Protein AF-A0A0P7BGL1-F1 (afdb_monomer)

Structure (mmCIF, N/CA/C/O backbone):
data_AF-A0A0P7BGL1-F1
#
_entry.id   AF-A0A0P7BGL1-F1
#
loop_
_atom_site.group_PDB
_atom_site.id
_atom_site.type_symbol
_atom_site.label_atom_id
_atom_site.label_alt_id
_atom_site.label_comp_id
_atom_site.label_asym_id
_atom_site.label_entity_id
_atom_site.label_seq_id
_atom_site.pdbx_PDB_ins_code
_atom_site.Cartn_x
_atom_site.Cartn_y
_atom_site.Cartn_z
_atom_site.occupancy
_atom_site.B_iso_or_equiv
_atom_site.auth_seq_id
_atom_site.auth_comp_id
_atom_site.auth_asym_id
_atom_site.auth_atom_id
_atom_site.pdbx_PDB_model_num
ATOM 1 N N . VAL A 1 1 ? -12.212 -9.260 19.818 1.00 53.16 1 VAL A N 1
ATOM 2 C CA . VAL A 1 1 ? -10.943 -8.845 19.178 1.00 53.16 1 VAL A CA 1
ATOM 3 C C . VAL A 1 1 ? -11.241 -8.800 17.695 1.00 53.16 1 VAL A C 1
ATOM 5 O O . VAL A 1 1 ? -11.966 -9.694 17.264 1.00 53.16 1 VAL A O 1
ATOM 8 N N . GLY A 1 2 ? -10.827 -7.756 16.975 1.00 67.06 2 GLY A N 1
ATOM 9 C CA . GLY A 1 2 ? -11.034 -7.719 15.527 1.00 67.06 2 GLY A CA 1
ATOM 10 C C . GLY A 1 2 ? -10.319 -8.902 14.864 1.00 67.06 2 GLY A C 1
ATOM 11 O O . GLY A 1 2 ? -9.373 -9.448 15.435 1.00 67.06 2 GLY A O 1
ATOM 12 N N . ILE A 1 3 ? -10.836 -9.361 13.731 1.00 83.12 3 ILE A N 1
ATOM 13 C CA . ILE A 1 3 ? -10.274 -10.496 12.992 1.00 83.12 3 ILE A CA 1
ATOM 14 C C . ILE A 1 3 ? -9.253 -9.938 12.008 1.00 83.12 3 ILE A C 1
ATOM 16 O O . ILE A 1 3 ? -9.583 -9.013 11.276 1.00 83.12 3 ILE A O 1
ATOM 20 N N . ASP A 1 4 ? -8.045 -10.497 11.981 1.00 91.38 4 ASP A N 1
ATOM 21 C CA . ASP A 1 4 ? -7.045 -10.110 10.987 1.00 91.38 4 ASP A CA 1
ATOM 22 C C . ASP A 1 4 ? -7.545 -10.411 9.569 1.00 91.38 4 ASP A C 1
ATOM 24 O O . ASP A 1 4 ? -8.148 -11.459 9.313 1.00 91.38 4 ASP A O 1
ATOM 28 N N . VAL A 1 5 ? -7.262 -9.503 8.637 1.00 93.44 5 VAL A N 1
ATOM 29 C CA . VAL A 1 5 ? -7.605 -9.667 7.221 1.00 93.44 5 VAL A CA 1
ATOM 30 C C . VAL A 1 5 ? -6.331 -9.640 6.397 1.00 93.44 5 VAL A C 1
ATOM 32 O O . VAL A 1 5 ? -5.583 -8.671 6.454 1.00 93.44 5 VAL A O 1
ATOM 35 N N . THR A 1 6 ? -6.112 -10.679 5.596 1.00 95.62 6 THR A N 1
ATOM 36 C CA . THR A 1 6 ? -4.977 -10.765 4.672 1.00 95.62 6 THR A CA 1
ATOM 37 C C . THR A 1 6 ? -5.468 -10.654 3.233 1.00 95.62 6 THR A C 1
ATOM 39 O O . THR A 1 6 ? -6.416 -11.335 2.836 1.00 95.62 6 THR A O 1
ATOM 42 N N . LEU A 1 7 ? -4.822 -9.791 2.452 1.00 94.50 7 LEU A N 1
ATOM 43 C CA . LEU A 1 7 ? -5.111 -9.539 1.046 1.00 94.50 7 LEU A CA 1
ATOM 44 C C . LEU A 1 7 ? -3.829 -9.655 0.226 1.00 94.50 7 LEU A C 1
ATOM 46 O O . LEU A 1 7 ? -2.838 -8.997 0.522 1.00 94.50 7 LEU A O 1
ATOM 50 N N . ASN A 1 8 ? -3.872 -10.417 -0.860 1.00 94.31 8 ASN A N 1
ATOM 51 C CA . ASN A 1 8 ? -2.823 -10.372 -1.868 1.00 94.31 8 ASN A CA 1
ATOM 52 C C . ASN A 1 8 ? -3.083 -9.189 -2.819 1.00 94.31 8 ASN A C 1
ATOM 54 O O . ASN A 1 8 ? -4.014 -9.243 -3.625 1.00 94.31 8 ASN A O 1
ATOM 58 N N . ILE A 1 9 ? -2.286 -8.123 -2.692 1.00 93.12 9 ILE A N 1
ATOM 59 C CA . ILE A 1 9 ? -2.468 -6.871 -3.452 1.00 93.12 9 ILE A CA 1
ATOM 60 C C . ILE A 1 9 ? -1.756 -6.876 -4.806 1.00 93.12 9 ILE A C 1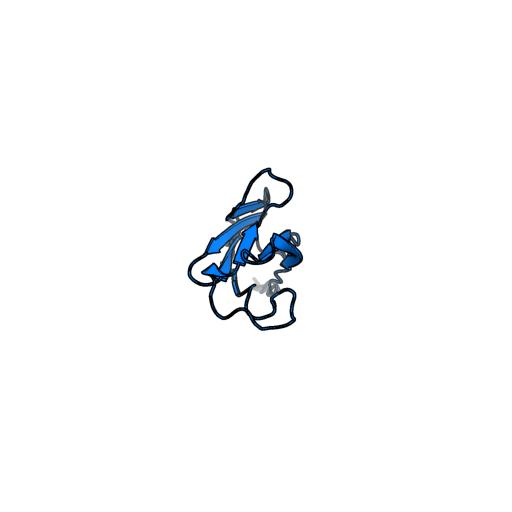
ATOM 62 O O . ILE A 1 9 ? -2.034 -6.038 -5.649 1.00 93.12 9 ILE A O 1
ATOM 66 N N . ILE A 1 10 ? -0.836 -7.816 -5.016 1.00 92.69 10 ILE A N 1
ATOM 67 C CA . ILE A 1 10 ? -0.052 -7.923 -6.252 1.00 92.69 10 ILE A CA 1
ATOM 68 C C . ILE A 1 10 ? -0.742 -8.803 -7.300 1.00 92.69 10 ILE A C 1
ATOM 70 O O . ILE A 1 10 ? -0.475 -8.677 -8.490 1.00 92.69 10 ILE A O 1
ATOM 74 N N . ALA A 1 11 ? -1.636 -9.708 -6.883 1.00 90.56 11 ALA A N 1
ATOM 75 C CA . ALA A 1 11 ? -2.262 -10.685 -7.774 1.00 90.56 11 ALA A CA 1
ATOM 76 C C . ALA A 1 11 ? -3.169 -10.050 -8.843 1.00 90.56 11 ALA A C 1
ATOM 78 O O . ALA A 1 11 ? -3.458 -10.691 -9.855 1.00 90.56 11 ALA A O 1
ATOM 79 N N . ASN A 1 12 ? -3.642 -8.823 -8.615 1.00 86.56 12 ASN A N 1
ATOM 80 C CA . ASN A 1 12 ? -4.444 -8.045 -9.558 1.00 86.56 12 ASN A CA 1
ATOM 81 C C . ASN A 1 12 ? -3.685 -6.848 -10.160 1.00 86.56 12 ASN A C 1
ATOM 83 O O . ASN A 1 12 ? -4.326 -6.013 -10.799 1.00 86.56 12 ASN 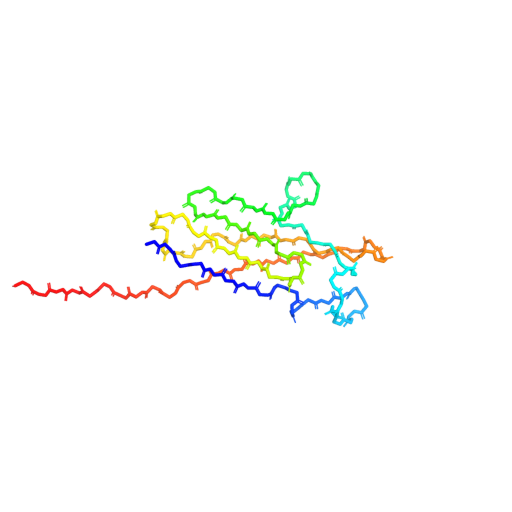A O 1
ATOM 87 N N . ASP A 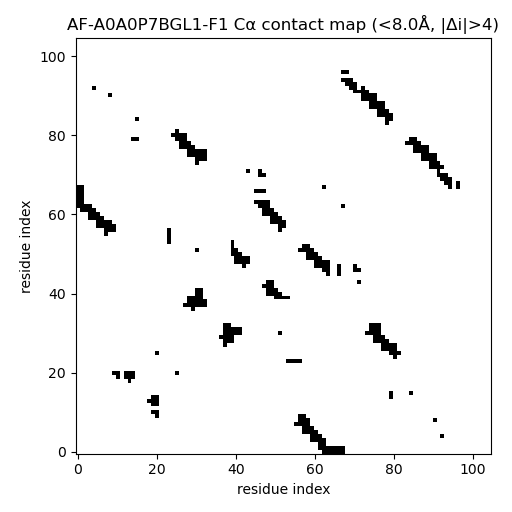1 13 ? -2.368 -6.767 -9.963 1.00 90.00 13 ASP A N 1
ATOM 88 C CA . ASP A 1 13 ? -1.519 -5.684 -10.456 1.00 90.00 13 ASP A CA 1
ATOM 89 C C . ASP A 1 13 ? -0.627 -6.159 -11.623 1.00 90.00 13 ASP A C 1
ATOM 91 O O . ASP A 1 13 ? -0.498 -7.358 -11.904 1.00 90.00 13 ASP A O 1
ATOM 95 N N . SER A 1 14 ? -0.034 -5.214 -12.350 1.00 93.25 14 SER A N 1
ATOM 96 C CA . SER A 1 14 ? 0.779 -5.474 -13.543 1.00 93.25 14 SER A CA 1
ATOM 97 C C . SER A 1 14 ? 1.906 -4.457 -13.695 1.00 93.25 14 SER A C 1
ATOM 99 O O . SER A 1 14 ? 1.756 -3.298 -13.317 1.00 93.25 14 SER A O 1
ATOM 101 N N . LEU A 1 15 ? 3.007 -4.869 -14.324 1.00 94.50 15 LEU A N 1
ATOM 102 C CA . LEU A 1 15 ? 4.091 -3.969 -14.719 1.00 94.50 15 LEU A CA 1
ATOM 103 C C . LEU A 1 15 ? 3.620 -2.955 -15.772 1.00 94.50 15 LEU A C 1
ATOM 105 O O . LEU A 1 15 ? 2.550 -3.093 -16.374 1.00 94.50 15 LEU A O 1
ATOM 109 N N . SER A 1 16 ? 4.441 -1.936 -16.037 1.00 93.31 16 SER A N 1
ATOM 110 C CA . SER A 1 16 ? 4.082 -0.844 -16.954 1.00 93.31 16 SER A CA 1
ATOM 111 C C . SER A 1 16 ? 3.821 -1.283 -18.403 1.00 93.31 16 SER A C 1
ATOM 113 O O . SER A 1 16 ? 3.148 -0.572 -19.152 1.00 93.31 16 SER A O 1
ATOM 115 N N . ASP A 1 17 ? 4.310 -2.458 -18.807 1.00 93.12 17 ASP A N 1
ATOM 116 C CA . ASP A 1 17 ? 4.065 -3.063 -20.120 1.00 93.12 17 ASP A CA 1
ATOM 117 C C . ASP A 1 17 ? 2.793 -3.937 -20.177 1.00 93.12 17 ASP A C 1
ATOM 119 O O . ASP A 1 17 ? 2.459 -4.487 -21.231 1.00 93.12 17 ASP A O 1
ATOM 123 N N . GLY A 1 18 ? 2.064 -4.036 -19.062 1.00 92.50 18 GLY A N 1
ATOM 124 C CA . GLY A 1 18 ? 0.849 -4.833 -18.909 1.00 92.50 18 GLY A CA 1
ATOM 125 C C . GLY A 1 18 ? 1.098 -6.314 -18.621 1.00 92.50 18 GLY A C 1
ATOM 126 O O . GLY A 1 18 ? 0.150 -7.101 -18.664 1.00 92.50 18 GLY A O 1
ATOM 127 N N . THR A 1 19 ? 2.340 -6.725 -18.357 1.00 94.19 19 THR A N 1
ATOM 128 C CA . THR A 1 19 ? 2.637 -8.089 -17.905 1.00 94.19 19 THR A CA 1
ATOM 129 C C . THR A 1 19 ? 2.320 -8.265 -16.422 1.00 94.19 19 THR A C 1
ATOM 131 O O . THR A 1 19 ? 2.446 -7.343 -15.618 1.00 94.19 19 THR A O 1
ATOM 134 N N . ASN A 1 20 ? 1.885 -9.467 -16.046 1.00 94.06 20 ASN A N 1
ATOM 135 C CA . ASN A 1 20 ? 1.638 -9.791 -14.644 1.00 94.06 20 ASN A CA 1
ATOM 136 C C . ASN A 1 20 ? 2.956 -9.829 -13.865 1.00 94.06 20 ASN A C 1
ATOM 138 O O . ASN A 1 20 ? 3.974 -10.292 -14.381 1.00 94.06 20 ASN A O 1
ATOM 142 N N . ILE A 1 21 ? 2.896 -9.455 -12.592 1.00 94.00 21 ILE A N 1
ATOM 143 C CA . ILE A 1 21 ? 4.022 -9.579 -11.668 1.00 94.00 21 ILE A CA 1
ATOM 144 C C . ILE A 1 21 ? 4.214 -11.065 -11.330 1.00 94.00 21 ILE A C 1
ATOM 146 O O . ILE A 1 21 ? 3.317 -11.708 -10.783 1.00 94.00 21 ILE A O 1
ATOM 150 N N . LEU A 1 22 ? 5.372 -11.626 -11.687 1.00 92.19 22 LEU A N 1
ATOM 151 C CA . LEU A 1 22 ? 5.731 -13.024 -11.396 1.00 92.19 22 LEU A CA 1
ATOM 152 C C . LEU A 1 22 ? 6.870 -13.148 -10.378 1.00 92.19 22 LEU A C 1
ATOM 154 O O . LEU A 1 22 ? 6.985 -14.184 -9.724 1.00 92.19 22 LEU A O 1
ATOM 158 N N . ASP A 1 23 ? 7.697 -12.110 -10.255 1.00 94.19 23 ASP A N 1
ATOM 159 C CA . ASP A 1 23 ? 8.806 -12.020 -9.313 1.00 94.19 23 ASP A CA 1
ATOM 160 C C . ASP A 1 23 ? 8.658 -10.729 -8.496 1.00 94.19 23 ASP A C 1
ATOM 162 O O . ASP A 1 23 ? 8.561 -9.634 -9.046 1.00 94.19 23 ASP A O 1
ATOM 166 N N . LEU A 1 24 ? 8.621 -10.846 -7.167 1.00 94.62 24 LEU A N 1
ATOM 167 C CA . LEU A 1 24 ? 8.450 -9.686 -6.282 1.00 94.62 24 LEU A CA 1
ATOM 168 C C . LEU A 1 24 ? 9.697 -8.818 -6.198 1.00 94.62 24 LEU A C 1
ATOM 170 O O . LEU A 1 24 ? 9.636 -7.708 -5.683 1.00 94.62 24 LEU A O 1
ATOM 174 N N . THR A 1 25 ? 10.825 -9.292 -6.721 1.00 95.56 25 THR A N 1
ATOM 175 C CA . THR A 1 25 ? 12.030 -8.473 -6.853 1.00 95.56 25 THR A CA 1
ATOM 176 C C . THR A 1 25 ? 11.944 -7.476 -8.012 1.00 95.56 25 THR A C 1
ATOM 178 O O . THR A 1 25 ? 12.721 -6.518 -8.038 1.00 95.56 25 THR A O 1
ATOM 181 N N . ASP A 1 26 ? 10.973 -7.626 -8.922 1.00 95.44 26 ASP A N 1
ATOM 182 C CA . ASP A 1 26 ? 10.723 -6.672 -10.011 1.00 95.44 26 ASP A CA 1
ATOM 183 C C . ASP A 1 26 ? 10.026 -5.394 -9.528 1.00 95.44 26 ASP A C 1
ATOM 185 O O . ASP A 1 26 ? 10.040 -4.377 -10.227 1.00 95.44 26 ASP A O 1
ATOM 189 N N . ILE A 1 27 ? 9.445 -5.423 -8.327 1.00 96.69 27 ILE A N 1
ATOM 190 C CA . ILE A 1 27 ? 8.648 -4.331 -7.776 1.00 96.69 27 ILE A CA 1
ATOM 191 C C . ILE A 1 27 ? 9.130 -3.891 -6.392 1.00 96.69 27 ILE A C 1
ATOM 193 O O . ILE A 1 27 ? 9.815 -4.614 -5.673 1.00 96.69 27 ILE A O 1
ATOM 197 N N . THR A 1 28 ? 8.758 -2.676 -6.019 1.00 97.19 28 THR A N 1
ATOM 198 C CA . THR A 1 28 ? 8.822 -2.155 -4.653 1.00 97.19 28 THR A CA 1
ATOM 199 C C . THR A 1 28 ? 7.447 -1.591 -4.312 1.00 97.19 28 THR A C 1
ATOM 201 O O . THR A 1 28 ? 6.854 -0.902 -5.138 1.00 97.19 28 THR A O 1
ATOM 204 N N . VAL A 1 29 ? 6.928 -1.876 -3.118 1.00 97.56 29 VAL A N 1
ATOM 205 C CA . VAL A 1 29 ? 5.645 -1.332 -2.644 1.00 97.56 29 VAL A CA 1
ATOM 206 C C . VAL A 1 29 ? 5.902 -0.371 -1.499 1.00 97.56 29 VAL A C 1
ATOM 208 O O . VAL A 1 29 ? 6.682 -0.673 -0.604 1.00 97.56 29 VAL A O 1
ATOM 211 N N . ASP A 1 30 ? 5.214 0.761 -1.528 1.00 98.19 30 ASP A N 1
ATOM 212 C CA . ASP A 1 30 ? 5.162 1.730 -0.445 1.00 98.19 30 ASP A CA 1
ATOM 213 C C . ASP A 1 30 ? 3.717 1.865 0.060 1.00 98.19 30 ASP A C 1
ATOM 215 O O . ASP A 1 30 ? 2.842 2.369 -0.650 1.00 98.19 30 ASP A O 1
ATOM 219 N N . LEU A 1 31 ? 3.455 1.372 1.275 1.00 97.69 31 LEU A N 1
ATOM 220 C CA . LEU A 1 31 ? 2.144 1.418 1.932 1.00 97.69 31 LEU A CA 1
ATOM 221 C C . LEU A 1 31 ? 1.792 2.790 2.516 1.00 97.69 31 LEU A C 1
ATOM 223 O O . LEU A 1 31 ? 0.630 2.998 2.867 1.00 97.69 31 LEU A O 1
ATOM 227 N N . ASP A 1 32 ? 2.751 3.709 2.651 1.00 97.00 32 ASP A N 1
ATOM 228 C CA . ASP A 1 32 ? 2.481 5.065 3.132 1.00 97.00 32 ASP A CA 1
ATOM 229 C C . ASP A 1 32 ? 3.179 6.126 2.269 1.00 97.00 32 ASP A C 1
ATOM 231 O O . ASP A 1 32 ? 4.138 6.759 2.713 1.00 97.00 32 ASP A O 1
ATOM 235 N N . PRO A 1 33 ? 2.624 6.432 1.080 1.00 95.38 33 PRO A N 1
ATOM 236 C CA . PRO A 1 33 ? 3.190 7.433 0.173 1.00 95.38 33 PRO A CA 1
ATOM 237 C C . PRO A 1 33 ? 3.223 8.861 0.741 1.00 95.38 33 PRO A C 1
ATOM 239 O O . PRO A 1 33 ? 3.754 9.778 0.110 1.00 95.38 33 PRO A O 1
ATOM 242 N N . SER A 1 34 ? 2.595 9.095 1.900 1.00 94.81 34 SER A N 1
ATOM 243 C CA . SER A 1 34 ? 2.628 10.386 2.589 1.00 94.81 34 SER A CA 1
ATOM 244 C C . SER A 1 34 ? 3.880 10.564 3.453 1.00 94.81 34 SER A C 1
ATOM 246 O O . SER A 1 34 ? 4.257 11.699 3.770 1.00 94.81 34 SER A O 1
ATOM 248 N N . THR A 1 35 ? 4.550 9.461 3.788 1.00 9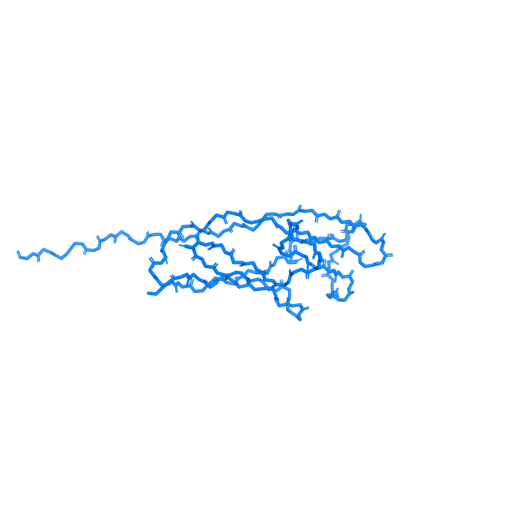5.38 35 THR A N 1
ATOM 249 C CA . THR A 1 35 ? 5.804 9.441 4.530 1.00 95.38 35 THR A CA 1
ATOM 250 C C . THR A 1 35 ? 6.985 9.349 3.550 1.00 95.38 35 THR A C 1
ATOM 252 O O . THR A 1 35 ? 6.929 8.655 2.543 1.00 95.38 35 THR A O 1
ATOM 255 N N . PRO A 1 36 ? 8.091 10.089 3.764 1.00 95.94 36 PRO A N 1
ATOM 256 C CA . PRO A 1 36 ? 9.261 9.946 2.903 1.00 95.94 36 PRO A CA 1
ATOM 257 C C . PRO A 1 36 ? 9.943 8.581 3.069 1.00 95.94 36 PRO A C 1
ATOM 259 O O . PRO A 1 36 ? 10.473 8.274 4.139 1.00 95.94 36 PRO A O 1
ATOM 262 N N . GLY A 1 37 ? 10.041 7.816 1.983 1.00 96.44 37 GLY A N 1
ATOM 263 C CA . GLY A 1 37 ? 10.796 6.563 1.908 1.00 96.44 37 GLY A CA 1
ATOM 264 C C . GLY A 1 37 ? 9.963 5.452 1.280 1.00 96.44 37 GLY A C 1
ATOM 265 O O . GLY A 1 37 ? 9.035 5.742 0.549 1.00 96.44 37 GLY A O 1
ATOM 266 N N . ILE A 1 38 ? 10.321 4.199 1.569 1.00 97.56 38 ILE A N 1
ATOM 267 C CA . ILE A 1 38 ? 9.489 3.024 1.281 1.00 97.56 38 ILE A CA 1
ATOM 268 C C . ILE A 1 38 ? 8.995 2.474 2.613 1.00 97.56 38 ILE A C 1
ATOM 270 O O . ILE A 1 38 ? 9.810 2.242 3.518 1.00 97.56 38 ILE A O 1
ATOM 274 N N . GLN A 1 39 ? 7.682 2.371 2.788 1.00 98.25 39 GLN A N 1
ATOM 275 C CA . GLN A 1 39 ? 7.068 1.901 4.022 1.00 98.25 39 GLN A CA 1
ATOM 276 C C . GLN A 1 39 ? 6.389 0.553 3.801 1.00 98.25 39 GLN A C 1
ATOM 278 O O . GLN A 1 39 ? 5.433 0.443 3.044 1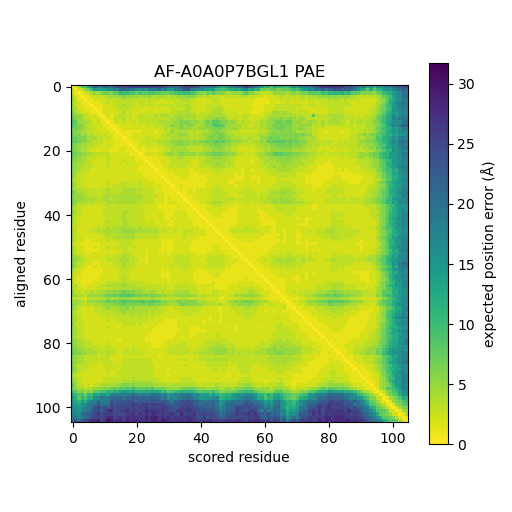.00 98.25 39 GLN A O 1
ATOM 283 N N . ASP A 1 40 ? 6.809 -0.449 4.569 1.00 97.50 40 ASP A N 1
ATOM 284 C CA . ASP A 1 40 ? 6.165 -1.769 4.577 1.00 97.50 40 ASP A CA 1
ATOM 285 C C . ASP A 1 40 ? 5.042 -1.860 5.624 1.00 97.50 40 ASP A C 1
ATOM 287 O O . ASP A 1 40 ? 4.477 -2.925 5.859 1.00 97.50 40 ASP A O 1
ATOM 291 N N . SER A 1 41 ? 4.719 -0.759 6.313 1.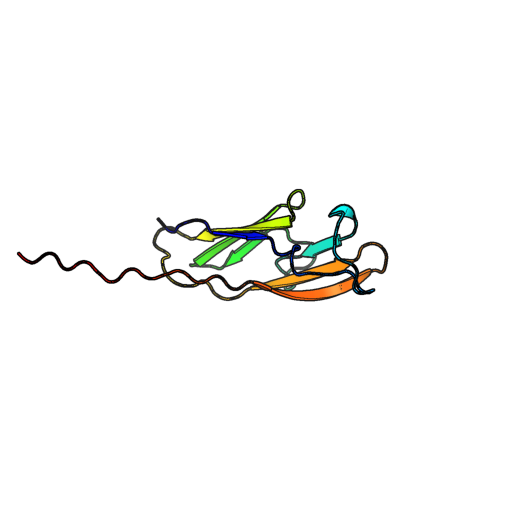00 97.31 41 SER A N 1
ATOM 292 C CA . SER A 1 41 ? 3.625 -0.743 7.282 1.00 97.31 41 SER A CA 1
ATOM 293 C C . SER A 1 41 ? 3.010 0.635 7.456 1.00 97.31 41 SER A C 1
ATOM 295 O O . SER A 1 41 ? 3.721 1.638 7.401 1.00 97.31 41 SER A O 1
ATOM 297 N N . LEU A 1 42 ? 1.719 0.660 7.776 1.00 98.06 42 LEU A N 1
ATOM 298 C CA . LEU A 1 42 ? 0.948 1.871 8.043 1.00 98.06 42 LEU A CA 1
ATOM 299 C C . LEU A 1 42 ? 0.083 1.671 9.291 1.00 98.06 42 LEU A C 1
ATOM 301 O O . LEU A 1 42 ? -0.619 0.671 9.414 1.00 98.06 42 LEU A O 1
ATOM 305 N N . ILE A 1 43 ? 0.113 2.626 10.220 1.00 97.50 43 ILE A N 1
ATOM 306 C CA . ILE A 1 43 ? -0.794 2.649 11.376 1.00 97.50 43 ILE A CA 1
ATOM 307 C C . ILE A 1 43 ? -1.926 3.623 11.071 1.00 97.50 43 ILE A C 1
ATOM 309 O O . ILE A 1 43 ? -1.668 4.796 10.802 1.00 97.50 43 ILE A O 1
ATOM 313 N N . VAL A 1 44 ? -3.167 3.151 11.180 1.00 96.62 44 VAL A N 1
ATOM 314 C CA . VAL A 1 44 ? -4.367 3.985 11.094 1.00 96.62 44 VAL A CA 1
ATOM 315 C C . VAL A 1 44 ? -4.915 4.174 12.514 1.00 96.62 44 VAL A C 1
ATOM 317 O O . VAL A 1 44 ? -5.440 3.220 13.097 1.00 96.62 44 VAL A O 1
ATOM 320 N N . PRO A 1 45 ? -4.747 5.367 13.123 1.00 95.75 45 PRO A N 1
ATOM 321 C CA . PRO A 1 45 ? -5.047 5.572 14.537 1.00 95.75 45 PRO A CA 1
ATOM 322 C C . PRO A 1 45 ? -6.505 5.274 14.892 1.00 95.75 45 PRO A C 1
ATOM 324 O O . PRO A 1 45 ? -7.415 5.879 14.328 1.00 95.75 45 PRO A O 1
ATOM 327 N N . GLY A 1 46 ? -6.720 4.404 15.881 1.00 94.69 46 GLY A N 1
ATOM 328 C CA . GLY A 1 46 ? -8.055 4.014 16.337 1.00 94.69 46 GLY A CA 1
ATOM 329 C C . GLY A 1 46 ? -8.705 2.910 15.501 1.00 94.69 46 GLY A C 1
ATOM 330 O O . GLY A 1 46 ? -9.824 2.509 15.818 1.00 94.69 46 GLY A O 1
ATOM 331 N N . GLU A 1 47 ? -8.025 2.415 14.463 1.00 95.56 47 GLU A N 1
ATOM 332 C CA . GLU A 1 47 ? -8.533 1.361 13.581 1.00 95.56 47 GLU A CA 1
ATOM 333 C C . GLU A 1 47 ? -7.653 0.115 13.611 1.00 95.56 47 GLU A C 1
ATOM 335 O O . GLU A 1 47 ? -8.148 -0.979 13.879 1.00 95.56 47 GLU A O 1
ATOM 340 N N . GLY A 1 48 ? -6.349 0.258 13.354 1.00 96.06 48 GLY A N 1
ATOM 341 C CA . GLY A 1 48 ? -5.438 -0.880 13.247 1.00 96.06 48 GLY A CA 1
ATOM 342 C C . GLY A 1 48 ? -4.118 -0.569 12.551 1.00 96.06 48 GLY A C 1
ATOM 343 O O . GLY A 1 48 ? -3.738 0.586 12.345 1.00 96.06 48 GLY A O 1
ATOM 344 N N . ARG A 1 49 ? -3.404 -1.632 12.183 1.00 97.00 49 ARG A N 1
ATOM 345 C CA . ARG A 1 49 ? -2.117 -1.579 11.484 1.00 97.00 49 ARG A CA 1
ATOM 346 C C . ARG A 1 49 ? -2.151 -2.445 10.233 1.00 97.00 49 ARG A C 1
ATOM 348 O O . ARG A 1 49 ? -2.668 -3.551 10.276 1.00 97.00 49 ARG A O 1
ATOM 355 N N . TYR A 1 50 ? -1.583 -1.940 9.148 1.00 98.25 50 TYR A N 1
ATOM 356 C CA . TYR A 1 50 ? -1.316 -2.683 7.924 1.00 98.25 50 TYR A CA 1
ATOM 357 C C . TYR A 1 50 ? 0.163 -3.065 7.872 1.00 98.25 50 TYR A C 1
ATOM 359 O O . TYR A 1 50 ? 1.021 -2.229 8.168 1.00 98.25 50 TYR A O 1
ATOM 367 N N . ASP A 1 51 ? 0.449 -4.295 7.462 1.00 97.94 51 ASP A N 1
ATOM 368 C CA . ASP A 1 51 ? 1.790 -4.849 7.276 1.00 97.94 51 ASP A CA 1
ATOM 369 C C . ASP A 1 51 ? 1.890 -5.513 5.901 1.00 97.94 51 ASP A C 1
ATOM 371 O O . ASP A 1 51 ? 1.110 -6.418 5.605 1.00 97.94 51 ASP A O 1
ATOM 375 N N . TYR A 1 52 ? 2.838 -5.074 5.072 1.00 98.06 52 TYR A N 1
ATOM 376 C CA . TYR A 1 52 ? 3.164 -5.683 3.783 1.00 98.06 52 TYR A CA 1
ATOM 377 C C . TYR A 1 52 ? 4.298 -6.697 3.939 1.00 98.06 52 TYR A C 1
ATOM 379 O O . TYR A 1 52 ? 5.380 -6.376 4.433 1.00 98.06 52 TYR A O 1
ATOM 387 N N . ASP A 1 53 ? 4.064 -7.925 3.488 1.00 96.94 53 ASP A N 1
ATOM 388 C CA . ASP A 1 53 ? 5.087 -8.958 3.395 1.00 96.94 53 ASP A CA 1
ATOM 389 C C . ASP A 1 53 ? 5.681 -8.978 1.982 1.00 96.94 53 ASP A C 1
ATOM 391 O O . ASP A 1 53 ? 5.087 -9.480 1.029 1.00 96.94 53 ASP A O 1
ATOM 395 N N . THR A 1 54 ? 6.904 -8.466 1.863 1.00 94.50 54 THR A N 1
ATOM 396 C CA . THR A 1 54 ? 7.656 -8.394 0.601 1.00 94.50 54 THR A CA 1
ATOM 397 C C . THR A 1 54 ? 7.989 -9.762 -0.003 1.00 94.50 54 THR A C 1
ATOM 399 O O . THR A 1 54 ? 8.334 -9.835 -1.182 1.00 94.50 54 THR A O 1
ATOM 402 N N . LEU A 1 55 ? 7.895 -10.855 0.767 1.00 94.06 55 LEU A N 1
ATOM 403 C CA . LEU A 1 55 ? 8.169 -12.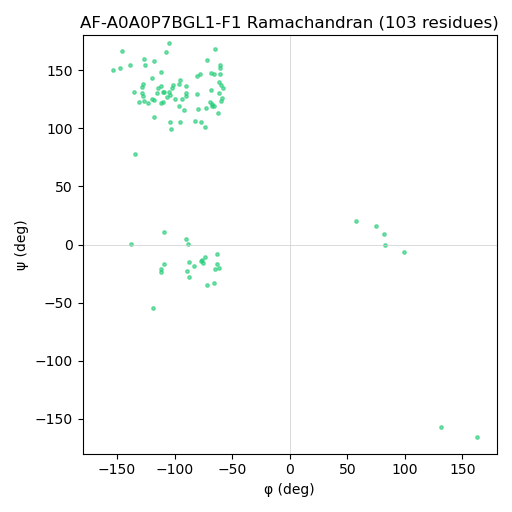212 0.283 1.00 94.06 55 LEU A CA 1
ATOM 404 C C . LEU A 1 55 ? 6.942 -12.878 -0.342 1.00 94.06 55 LEU A C 1
ATOM 406 O O . LEU A 1 55 ? 7.097 -13.755 -1.192 1.00 94.06 55 LEU A O 1
ATOM 410 N N . THR A 1 56 ? 5.741 -12.496 0.090 1.00 95.00 56 THR A N 1
ATOM 411 C CA . THR A 1 56 ? 4.475 -13.100 -0.358 1.00 95.00 56 THR A CA 1
ATOM 412 C C . THR A 1 56 ? 3.624 -12.145 -1.191 1.00 95.00 56 THR A C 1
ATOM 414 O O . THR A 1 56 ? 2.784 -12.599 -1.969 1.00 95.00 56 THR A O 1
ATOM 417 N N . GLY A 1 57 ? 3.859 -10.835 -1.070 1.00 94.94 57 GLY A N 1
ATOM 418 C CA . GLY A 1 57 ? 3.056 -9.786 -1.689 1.00 94.94 57 GLY A CA 1
ATOM 419 C C . GLY A 1 57 ? 1.712 -9.558 -1.005 1.00 94.94 57 GLY A C 1
ATOM 420 O O . GLY A 1 57 ? 0.797 -8.971 -1.592 1.00 94.94 57 GLY A O 1
ATOM 421 N N . GLU A 1 58 ? 1.562 -10.070 0.213 1.00 97.19 58 GLU A N 1
ATOM 422 C CA . GLU A 1 58 ? 0.338 -9.963 0.989 1.00 97.19 58 GLU A CA 1
ATOM 423 C C . GLU A 1 58 ? 0.404 -8.777 1.948 1.00 97.19 58 GLU A C 1
ATOM 425 O O . GLU A 1 58 ? 1.429 -8.501 2.567 1.00 97.19 58 GLU A O 1
ATOM 430 N N . VAL A 1 59 ? -0.722 -8.087 2.093 1.00 97.81 59 VAL A N 1
ATOM 431 C CA . VAL A 1 59 ? -0.949 -7.095 3.139 1.00 97.81 59 VAL A CA 1
ATOM 432 C C . VAL A 1 59 ? -1.857 -7.706 4.192 1.00 97.81 59 VAL A C 1
ATOM 434 O O . VAL A 1 59 ? -2.936 -8.203 3.869 1.00 97.81 59 VAL A O 1
ATOM 437 N N . THR A 1 60 ? -1.446 -7.639 5.454 1.00 97.19 60 THR A N 1
ATOM 438 C CA . THR A 1 60 ? -2.275 -8.016 6.602 1.00 97.19 60 THR A CA 1
ATOM 439 C C . THR A 1 60 ? -2.724 -6.770 7.347 1.00 97.19 60 THR A C 1
ATOM 4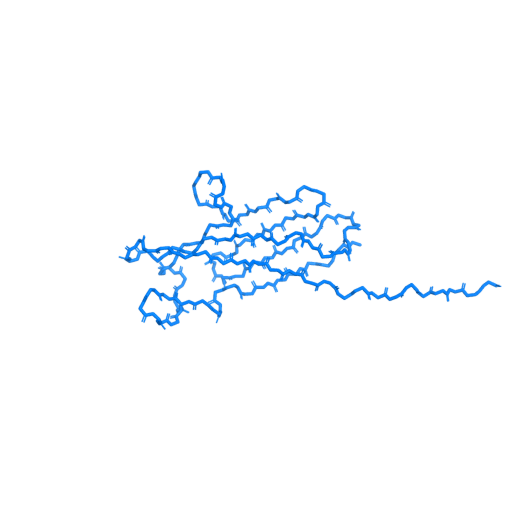41 O O . THR A 1 60 ? -1.900 -5.944 7.728 1.00 97.19 60 THR A O 1
ATOM 444 N N . PHE A 1 61 ? -4.030 -6.635 7.565 1.00 97.50 61 PHE A N 1
ATOM 445 C CA . PHE A 1 61 ? -4.611 -5.652 8.468 1.00 97.50 61 PHE A CA 1
ATOM 446 C C . PHE A 1 61 ? -4.876 -6.290 9.831 1.00 97.50 61 PHE A C 1
ATOM 448 O O . PHE A 1 61 ? -5.663 -7.233 9.941 1.00 97.50 61 PHE A O 1
ATOM 455 N N . ASN A 1 62 ? -4.235 -5.742 10.859 1.00 95.69 62 ASN A N 1
ATOM 456 C CA . ASN A 1 62 ? -4.401 -6.088 12.262 1.00 95.69 62 ASN A CA 1
ATOM 457 C C . ASN A 1 62 ? -5.246 -5.010 12.963 1.00 95.69 62 ASN A C 1
ATOM 459 O O . ASN A 1 62 ? -4.710 -3.951 13.315 1.00 95.69 62 ASN A O 1
ATOM 463 N N . PRO A 1 63 ? -6.554 -5.236 13.168 1.00 95.56 63 PRO A N 1
ATOM 464 C CA . PRO A 1 63 ? -7.424 -4.268 13.826 1.00 95.56 63 PRO A CA 1
ATOM 465 C C . PRO A 1 63 ? -7.053 -4.050 15.299 1.00 95.56 63 PRO A C 1
ATOM 467 O O . PRO A 1 63 ? -6.674 -4.976 16.023 1.00 95.56 63 PRO A O 1
ATOM 470 N N . GLU A 1 64 ? -7.245 -2.824 15.785 1.00 93.56 64 GLU A N 1
ATOM 471 C CA . GLU A 1 64 ? -7.188 -2.520 17.211 1.00 93.56 64 GLU A CA 1
ATOM 472 C C . GLU A 1 64 ? -8.256 -3.313 17.989 1.00 93.56 64 GLU A C 1
ATOM 474 O O . GLU A 1 64 ? -9.306 -3.725 17.480 1.00 93.56 64 GLU A O 1
ATOM 479 N N . ALA A 1 65 ? -8.003 -3.550 19.277 1.00 88.31 65 ALA A N 1
ATOM 480 C CA . ALA A 1 65 ? -8.910 -4.327 20.110 1.00 88.31 65 ALA A CA 1
ATOM 481 C C . ALA A 1 65 ? -10.289 -3.649 20.226 1.00 88.31 65 ALA A C 1
ATOM 483 O O . ALA A 1 65 ? -10.434 -2.612 20.863 1.00 88.31 65 ALA A O 1
ATOM 484 N N . GLY A 1 66 ? -11.314 -4.293 19.661 1.00 86.19 66 GLY A N 1
ATOM 485 C CA . GLY A 1 66 ? -12.691 -3.786 19.667 1.00 86.19 66 GLY A CA 1
ATOM 486 C C . GLY A 1 66 ? -13.102 -3.092 18.368 1.00 86.19 66 GLY A C 1
ATOM 487 O O . GLY A 1 66 ? -14.288 -2.819 18.199 1.00 86.19 66 GLY A O 1
ATOM 488 N N . PHE A 1 67 ? -12.171 -2.887 17.433 1.00 88.88 67 PHE A N 1
ATOM 489 C CA . PHE A 1 67 ? -12.498 -2.464 16.078 1.00 88.88 67 PHE A CA 1
ATOM 490 C C . PHE A 1 67 ? -13.205 -3.609 15.337 1.00 88.88 67 PHE A C 1
ATOM 492 O O . PHE A 1 67 ? -12.715 -4.740 15.299 1.00 88.88 67 PHE A O 1
ATOM 499 N N . THR A 1 68 ? -14.412 -3.334 14.843 1.00 84.44 68 THR A N 1
ATOM 500 C CA . THR A 1 68 ? -15.331 -4.332 14.254 1.00 84.44 68 THR A CA 1
ATOM 501 C C . THR A 1 68 ? -16.018 -3.838 12.980 1.00 84.44 68 THR A C 1
ATOM 503 O O . THR A 1 68 ? -16.798 -4.577 12.389 1.00 84.44 68 THR A O 1
ATOM 506 N N . THR A 1 69 ? -15.717 -2.608 12.561 1.00 88.38 69 THR A N 1
ATOM 507 C CA . THR A 1 69 ? -16.266 -1.960 11.366 1.00 88.38 69 THR A CA 1
ATOM 508 C C . THR A 1 69 ? -15.228 -1.938 10.248 1.00 88.38 69 THR A C 1
ATOM 510 O O . THR A 1 69 ? -14.069 -2.278 10.469 1.00 88.38 69 THR A O 1
ATOM 513 N N . ASP A 1 70 ? -15.618 -1.495 9.055 1.00 92.69 70 ASP A N 1
ATOM 514 C CA . ASP A 1 70 ? -14.700 -1.299 7.928 1.00 92.69 70 ASP A CA 1
ATOM 515 C C . ASP A 1 70 ? -13.623 -0.246 8.263 1.00 92.69 70 ASP A C 1
ATOM 517 O O . ASP A 1 70 ? -13.978 0.839 8.740 1.00 92.69 70 ASP A O 1
ATOM 521 N N . PRO A 1 71 ? -12.323 -0.530 8.039 1.00 94.81 71 PRO A N 1
ATOM 522 C CA . PRO A 1 71 ? -11.270 0.469 8.168 1.00 94.81 71 PRO A CA 1
ATOM 523 C C . PRO A 1 71 ? -11.325 1.479 7.020 1.00 94.81 71 PRO A C 1
ATOM 525 O O . PRO A 1 71 ? -11.853 1.206 5.937 1.00 94.81 71 PRO A O 1
ATOM 528 N N . ALA A 1 72 ? -10.742 2.653 7.242 1.00 95.12 72 ALA A N 1
ATOM 529 C CA . ALA A 1 72 ? -10.554 3.652 6.210 1.00 95.12 72 ALA A CA 1
ATOM 530 C C . ALA A 1 72 ? -9.722 3.064 5.051 1.00 95.12 72 ALA A C 1
ATOM 532 O O . ALA A 1 72 ? -8.692 2.426 5.296 1.00 95.12 72 ALA A O 1
ATOM 533 N N . PRO A 1 73 ? -10.131 3.283 3.785 1.00 96.50 73 PRO A N 1
ATOM 534 C CA . PRO A 1 73 ? -9.332 2.870 2.640 1.00 96.50 73 PRO A CA 1
ATOM 535 C C . PRO A 1 73 ? -7.956 3.538 2.658 1.00 96.50 73 PRO A C 1
ATOM 537 O O . PRO A 1 73 ? -7.855 4.745 2.892 1.00 96.50 73 PRO A O 1
ATOM 540 N N . ILE A 1 74 ? -6.912 2.766 2.360 1.00 97.31 74 ILE A N 1
ATOM 541 C CA . ILE A 1 74 ? -5.533 3.264 2.276 1.00 97.31 74 ILE A CA 1
ATOM 542 C C . ILE A 1 74 ? -5.038 3.210 0.832 1.00 97.31 74 ILE A C 1
ATOM 544 O O . ILE A 1 74 ? -5.438 2.333 0.065 1.00 97.31 74 ILE A O 1
ATOM 548 N N . THR A 1 75 ? -4.165 4.142 0.462 1.00 97.44 75 THR A N 1
ATOM 549 C CA . THR A 1 75 ? -3.513 4.166 -0.853 1.00 97.44 75 THR A CA 1
ATOM 550 C C . THR A 1 75 ? -2.089 3.653 -0.715 1.00 97.44 75 THR A C 1
ATOM 552 O O . THR A 1 75 ? -1.381 4.096 0.183 1.00 97.44 75 THR A O 1
ATOM 555 N N . TYR A 1 76 ? -1.666 2.779 -1.625 1.00 97.00 76 TYR A N 1
ATOM 556 C CA . TYR A 1 76 ? -0.275 2.349 -1.755 1.00 97.00 76 TYR A CA 1
ATOM 557 C C . TYR A 1 76 ? 0.281 2.737 -3.127 1.00 97.00 76 TYR A C 1
ATOM 559 O O . TYR A 1 76 ? -0.479 2.937 -4.083 1.00 97.00 76 TYR A O 1
ATOM 567 N N . THR A 1 77 ? 1.605 2.823 -3.215 1.00 97.50 77 THR A N 1
ATOM 568 C CA . THR A 1 77 ? 2.342 2.996 -4.471 1.00 97.50 77 THR A CA 1
ATOM 569 C C . THR A 1 77 ? 3.074 1.702 -4.803 1.00 97.50 77 THR A C 1
ATOM 571 O O . THR A 1 77 ? 3.769 1.148 -3.954 1.00 97.50 77 THR A O 1
ATOM 574 N N . LEU A 1 78 ? 2.947 1.232 -6.040 1.00 97.38 78 LEU A N 1
ATOM 575 C CA . LEU A 1 78 ? 3.774 0.174 -6.610 1.00 97.38 78 LEU A CA 1
ATOM 576 C C . LEU A 1 78 ? 4.770 0.799 -7.581 1.00 97.38 78 LEU A C 1
ATOM 578 O O . LEU A 1 78 ? 4.384 1.583 -8.442 1.00 97.38 78 LEU A O 1
ATOM 582 N N . ILE A 1 79 ? 6.041 0.441 -7.447 1.00 97.25 79 ILE A N 1
ATOM 583 C CA . ILE A 1 79 ? 7.153 0.944 -8.252 1.00 97.25 79 ILE A CA 1
ATOM 584 C C . ILE A 1 79 ? 7.767 -0.238 -8.992 1.00 97.25 79 ILE A C 1
ATOM 586 O O . ILE A 1 79 ? 8.194 -1.205 -8.369 1.00 97.25 79 ILE A O 1
ATOM 590 N N . GLU A 1 80 ? 7.859 -0.155 -10.313 1.00 97.50 80 GLU A N 1
ATOM 591 C CA . GLU A 1 80 ? 8.605 -1.110 -11.127 1.00 97.50 80 GLU A CA 1
ATOM 592 C C . GLU A 1 80 ? 10.102 -0.780 -11.063 1.00 97.50 80 GLU A C 1
ATOM 594 O O . GLU A 1 80 ? 10.554 0.267 -11.531 1.00 97.50 80 GLU A O 1
ATOM 599 N N . ASN A 1 81 ? 10.906 -1.692 -10.519 1.00 96.44 81 ASN A N 1
ATOM 600 C CA . ASN A 1 81 ? 12.327 -1.453 -10.252 1.00 96.44 81 ASN A CA 1
ATOM 601 C C . ASN A 1 81 ? 13.142 -1.252 -11.541 1.00 96.44 81 ASN A C 1
ATOM 603 O O . ASN A 1 81 ? 14.098 -0.473 -11.561 1.00 96.44 81 ASN A O 1
ATOM 607 N N . ALA A 1 82 ? 12.764 -1.929 -12.630 1.00 96.44 82 ALA A N 1
ATOM 608 C CA . ALA A 1 82 ? 13.481 -1.872 -13.904 1.00 96.44 82 ALA A CA 1
ATOM 609 C C . ALA A 1 82 ? 13.305 -0.533 -14.642 1.00 96.44 82 ALA A C 1
ATOM 611 O O . ALA A 1 82 ? 14.234 -0.063 -15.304 1.00 96.44 82 ALA A O 1
ATOM 612 N N . THR A 1 83 ? 12.123 0.077 -14.536 1.00 96.44 83 THR A N 1
ATOM 613 C CA . THR A 1 83 ? 11.749 1.292 -15.280 1.00 96.44 83 THR A CA 1
ATOM 614 C C . THR A 1 83 ? 11.665 2.529 -14.392 1.00 96.44 83 THR A C 1
ATOM 616 O O . THR A 1 83 ? 11.698 3.647 -14.906 1.00 96.44 83 THR A O 1
ATOM 619 N N . SER A 1 84 ? 11.589 2.340 -13.070 1.00 95.88 84 SER A N 1
ATOM 620 C CA . SER A 1 84 ? 11.253 3.377 -12.087 1.00 95.88 84 SER A CA 1
ATOM 621 C C . SER A 1 84 ? 9.895 4.041 -12.336 1.00 95.88 84 SER A C 1
ATOM 623 O O . SER A 1 84 ? 9.672 5.157 -11.869 1.00 95.88 84 SER A O 1
ATOM 625 N N . LEU A 1 85 ? 9.008 3.390 -13.095 1.00 96.75 85 LEU A N 1
ATOM 626 C CA . LEU A 1 85 ? 7.623 3.822 -13.242 1.00 96.75 85 LEU A CA 1
ATOM 627 C C . LEU A 1 85 ? 6.817 3.364 -12.034 1.00 96.75 85 LEU A C 1
ATOM 629 O O . LEU A 1 85 ? 7.047 2.281 -11.499 1.00 96.75 85 LEU A O 1
ATOM 633 N N . ASP A 1 86 ? 5.862 4.189 -11.634 1.00 95.94 86 ASP A N 1
ATOM 634 C CA . ASP A 1 86 ? 5.012 3.954 -10.484 1.00 95.94 86 ASP A CA 1
ATOM 635 C C . ASP A 1 86 ? 3.522 4.025 -10.834 1.00 95.94 86 ASP A C 1
ATOM 637 O O . ASP A 1 86 ? 3.093 4.659 -11.803 1.00 95.94 86 ASP A O 1
ATOM 641 N N . SER A 1 87 ? 2.723 3.337 -10.027 1.00 95.31 87 SER A N 1
ATOM 642 C CA . SER A 1 87 ? 1.264 3.367 -10.056 1.00 95.31 87 SER A CA 1
ATOM 643 C C . SER A 1 87 ? 0.731 3.405 -8.629 1.00 95.31 87 SER A C 1
ATOM 645 O O . SER A 1 87 ? 1.390 2.952 -7.696 1.00 95.31 87 SER A O 1
ATOM 647 N N . THR A 1 88 ? -0.476 3.939 -8.455 1.00 95.62 88 THR A N 1
ATOM 648 C CA . THR A 1 88 ? -1.148 3.980 -7.150 1.00 95.62 88 THR A CA 1
ATOM 649 C C . THR A 1 88 ? -2.458 3.218 -7.202 1.00 95.62 88 THR A C 1
ATOM 651 O O . THR A 1 88 ? -3.180 3.261 -8.202 1.00 95.62 88 THR A O 1
ATOM 654 N N . ALA A 1 89 ? -2.778 2.540 -6.106 1.00 95.12 89 ALA A N 1
ATOM 655 C CA . ALA A 1 89 ? -4.018 1.797 -5.950 1.00 95.12 89 ALA A CA 1
ATOM 656 C C . ALA A 1 89 ? -4.509 1.854 -4.499 1.00 95.12 89 ALA A C 1
ATOM 658 O O . ALA A 1 89 ? -3.802 2.295 -3.592 1.00 95.12 89 ALA A O 1
ATOM 659 N N . THR A 1 90 ? -5.762 1.453 -4.289 1.00 95.75 90 THR A N 1
ATOM 660 C CA . THR A 1 90 ? -6.443 1.568 -2.996 1.00 95.75 90 THR A CA 1
ATOM 661 C C . THR A 1 90 ? -6.767 0.192 -2.435 1.00 95.75 90 THR A C 1
ATOM 663 O O . THR A 1 90 ? -7.388 -0.629 -3.109 1.00 95.75 90 THR A O 1
ATOM 666 N N . ILE A 1 91 ? -6.410 -0.033 -1.172 1.00 95.81 91 ILE A N 1
ATOM 667 C CA . ILE A 1 91 ? -6.836 -1.196 -0.392 1.00 95.81 91 ILE A CA 1
ATOM 668 C C . ILE A 1 91 ? -8.138 -0.830 0.317 1.00 95.81 91 ILE A C 1
ATOM 670 O O . ILE A 1 91 ? -8.232 0.196 0.989 1.00 95.81 91 ILE A O 1
ATOM 674 N N . THR A 1 92 ? -9.158 -1.667 0.152 1.00 94.25 92 THR A N 1
ATOM 675 C CA . THR A 1 92 ? -10.441 -1.553 0.855 1.00 94.25 92 THR A CA 1
ATOM 676 C C . THR A 1 92 ? -10.752 -2.891 1.506 1.00 94.25 92 THR A C 1
ATOM 678 O O . THR A 1 92 ? -10.718 -3.924 0.838 1.00 94.25 92 THR A O 1
ATOM 681 N N . ILE A 1 93 ? -11.050 -2.871 2.803 1.00 93.25 93 ILE A N 1
ATOM 682 C CA . ILE A 1 93 ? -11.448 -4.046 3.578 1.00 93.25 93 ILE A CA 1
ATOM 683 C C . ILE A 1 93 ? -12.887 -3.837 4.029 1.00 93.25 93 ILE A C 1
ATOM 685 O O . ILE A 1 93 ? -13.238 -2.762 4.504 1.00 93.25 93 ILE A O 1
ATOM 689 N N . THR A 1 94 ? -13.705 -4.873 3.877 1.00 89.81 94 THR A N 1
ATOM 690 C CA . THR A 1 94 ? -15.105 -4.872 4.307 1.00 89.81 94 THR A CA 1
ATOM 691 C C . THR A 1 94 ? -15.345 -6.022 5.271 1.00 89.81 94 THR A C 1
ATOM 693 O O . THR A 1 94 ? -15.146 -7.184 4.898 1.00 89.81 94 THR A O 1
ATOM 696 N N . TYR A 1 95 ? -15.795 -5.721 6.483 1.00 84.94 95 TYR A N 1
ATOM 697 C CA . TYR A 1 95 ? -16.226 -6.710 7.459 1.00 84.94 95 TYR A CA 1
ATOM 698 C C . TYR A 1 95 ? -17.718 -6.994 7.294 1.00 84.94 95 TYR A C 1
ATOM 700 O O . TYR A 1 95 ? -18.547 -6.100 7.138 1.00 84.94 95 TYR A O 1
ATOM 708 N N . THR A 1 96 ? -18.090 -8.270 7.356 1.00 76.94 96 THR A N 1
ATOM 709 C CA . THR A 1 96 ? -19.499 -8.644 7.478 1.00 76.94 96 THR A CA 1
ATOM 710 C C . THR A 1 96 ? -19.943 -8.431 8.921 1.00 76.94 96 THR A C 1
ATOM 712 O O . THR A 1 96 ? -19.588 -9.228 9.791 1.00 76.94 96 THR A O 1
ATOM 715 N N . GLU A 1 97 ? -20.719 -7.379 9.182 1.00 65.31 97 GLU A N 1
ATOM 716 C CA . GLU A 1 97 ? -21.363 -7.190 10.484 1.00 65.31 97 GLU A CA 1
ATOM 717 C C . GLU A 1 97 ? -22.406 -8.298 10.715 1.00 65.31 97 GLU A C 1
ATOM 719 O O . GLU A 1 97 ? -23.364 -8.443 9.950 1.00 65.31 97 GLU A O 1
ATOM 724 N N . GLU A 1 98 ? -22.229 -9.101 11.768 1.00 59.78 98 GLU A N 1
ATOM 725 C CA . GLU A 1 98 ? -23.258 -10.050 12.198 1.00 59.78 98 GLU A CA 1
ATOM 726 C C . GLU A 1 98 ? -24.309 -9.292 13.035 1.00 59.78 98 GLU A C 1
ATOM 728 O O . GLU 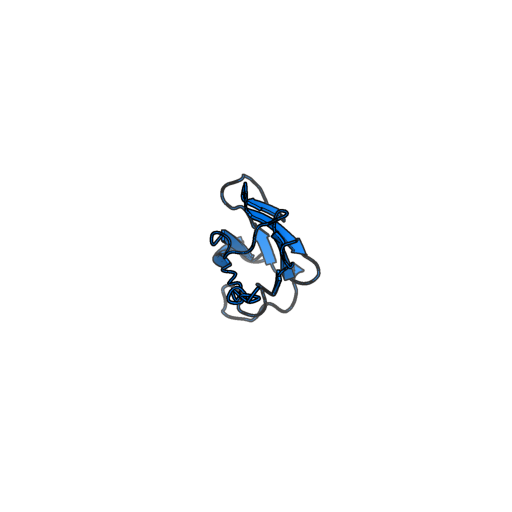A 1 98 ? -23.938 -8.543 13.945 1.00 59.78 98 GLU A O 1
ATOM 733 N N . PRO A 1 99 ? -25.621 -9.426 12.749 1.00 57.12 99 PRO A N 1
ATOM 734 C CA . PRO A 1 99 ? -26.650 -8.736 13.520 1.00 57.12 99 PRO A CA 1
ATOM 735 C C . PRO A 1 99 ? -26.603 -9.163 14.998 1.00 57.12 99 PRO A C 1
ATOM 737 O O . PRO A 1 99 ? -26.325 -10.329 15.286 1.00 57.12 99 PRO A O 1
ATOM 740 N N . PRO A 1 100 ? -26.916 -8.266 15.956 1.00 59.62 100 PRO A N 1
ATOM 741 C CA . PRO A 1 100 ? -26.924 -8.633 17.365 1.00 59.62 100 PRO A CA 1
ATOM 742 C C . PRO A 1 100 ? -27.934 -9.760 17.608 1.00 59.62 100 PRO A C 1
ATOM 744 O O . PRO A 1 100 ? -29.125 -9.619 17.316 1.00 59.62 100 PRO A O 1
ATOM 747 N N . VAL A 1 101 ? -27.469 -10.876 18.173 1.00 64.38 101 VAL A N 1
ATOM 748 C CA . VAL A 1 101 ? -28.355 -11.937 18.659 1.00 64.38 101 VAL A CA 1
ATOM 749 C C . VAL A 1 101 ? -29.005 -11.431 19.943 1.00 64.38 101 VAL A C 1
ATOM 751 O O . VAL A 1 101 ? -28.386 -11.418 21.006 1.00 64.38 101 VAL A O 1
ATOM 754 N N . ALA A 1 102 ? -30.251 -10.973 19.850 1.00 63.94 102 ALA A N 1
ATOM 755 C CA . ALA A 1 102 ? -31.048 -10.684 21.033 1.00 63.94 102 ALA A CA 1
ATOM 756 C C . ALA A 1 102 ? -31.365 -12.007 21.748 1.00 63.94 102 ALA A C 1
ATOM 758 O O . ALA A 1 102 ? -31.997 -12.891 21.167 1.00 63.94 102 ALA A O 1
ATOM 759 N N . VAL A 1 103 ? -30.916 -12.149 22.995 1.00 66.69 103 VAL A N 1
ATOM 760 C CA . VAL A 1 103 ? -31.387 -13.206 23.896 1.00 66.69 103 VAL A CA 1
ATOM 761 C C . VAL A 1 103 ? -32.558 -12.608 24.669 1.00 66.69 103 VAL A C 1
ATOM 763 O O . VAL A 1 103 ? -32.375 -11.606 25.357 1.00 66.69 103 VAL A O 1
ATOM 766 N N . ASP A 1 104 ? -33.754 -13.158 24.479 1.00 56.81 104 ASP A N 1
ATOM 767 C CA . ASP A 1 104 ? -34.938 -12.802 25.270 1.00 56.81 104 ASP A CA 1
ATOM 768 C C . ASP A 1 104 ? -34.725 -13.302 26.716 1.00 56.81 104 ASP A C 1
ATOM 770 O O . ASP A 1 104 ? -34.256 -14.432 26.890 1.00 56.81 104 ASP A O 1
ATOM 774 N N . ASP A 1 105 ? -34.997 -12.455 27.716 1.00 62.19 105 ASP A N 1
ATOM 775 C CA . ASP A 1 105 ? -34.938 -12.777 29.161 1.00 62.19 105 ASP A CA 1
ATOM 776 C C . ASP A 1 105 ? -36.301 -13.282 29.662 1.00 62.19 105 ASP A C 1
ATOM 778 O O . ASP A 1 105 ? -37.305 -12.553 29.473 1.00 62.19 105 ASP A O 1
#

Nearest PDB structures (foldseek):
  8qya-assembly1_H  TM=4.686E-01  e=5.065E+00  Mus musculus
  5niv-assembly1_B  TM=3.845E-01  e=4.060E+00  Mus musculus
  6mns-assembly1_H  TM=4.911E-01  e=9.306E+00  Macaca mulatta
  6mnr-assembly1_H  TM=3.556E-01  e=5.979E+00  Macaca mulatta
  6i04-assembly2_C  TM=3.894E-01  e=7.058E+00  Homo sapiens

Secondary structure (DSSP, 8-state):
-PPPEEEESSTT-B-TTSPBP--GGGEEEES-TTSSS--SEEEETTTEEEEEETTTTEEEEEE-TT--SPPPPEEEEEEETTT--EEEEEE-----PPPP-----

InterPro domains:
  IPR026395 CshA domain [PF19076] (18-81)

Radius of gyration: 16.48 Å; Cα contacts (8 Å, |Δi|>4): 197; chains: 1; bounding box: 48×24×49 Å

Solvent-accessible surface area (backbone atoms only — not comparable to full-atom values): 6478 Å² total; per-residue (Å²): 111,35,74,71,46,76,43,67,67,48,83,84,42,57,46,99,88,69,46,69,69,85,54,65,83,49,45,49,64,18,48,34,76,88,49,95,76,77,26,54,51,39,78,44,90,94,39,29,36,39,39,51,39,77,89,77,44,31,37,36,38,45,42,34,85,70,36,71,69,60,57,83,70,44,55,31,36,44,31,34,64,89,76,71,48,72,50,75,51,74,52,78,60,81,61,85,77,74,78,84,81,81,76,88,130

pLDDT: mean 91.07, std 10.8, range [53.16, 98.25]

Foldseek 3Di:
DEDKDKDQPQQPDADPVRHRDPDLVQKAKAQCPVDPDRDQKDADPQFFIWGADSVRSMIMTDTDVPRQAWDDKTKMKMAGPVPRDIDIDIDTDGGDDDPDDDDDD

Sequence (105 aa):
VGIDVTLNIIANDSLSDGTNILDLTDITVDLDPSTPGIQDSLIVPGEGRYDYDTLTGEVTFNPEAGFTTDPAPITYTLIENATSLDSTATITITYTEEPPVAVDD

Organism: NCBI:txid1605367

Mean predicted aligned error: 5.23 Å